Protein AF-A0A8J4IBF5-F1 (afdb_monomer_lite)

Secondary structure (DSSP, 8-state):
-GGGGG-SS-------GGGHHHHHTS---S--EEETTTTEEEE--S-HHHHS-HHHHHHHHHHHHHHHHHHHHHTT---HHHHHHHHHHHHHHHHHHHHHHHGGGGGGEEEPTTS-EEE-HHHHHHH---HHHHHHHHHHTTSHHHHHHHHHHHSS------

Structure (mmCIF, N/CA/C/O backbone):
data_AF-A0A8J4IBF5-F1
#
_entry.id   AF-A0A8J4IBF5-F1
#
loop_
_atom_site.group_PDB
_atom_site.id
_atom_site.type_symbol
_atom_site.label_atom_id
_atom_site.label_alt_id
_atom_site.label_comp_id
_atom_site.label_asym_id
_atom_site.label_entity_id
_atom_site.label_seq_id
_atom_site.pdbx_PDB_ins_code
_atom_site.Cartn_x
_atom_site.Cartn_y
_atom_site.Cartn_z
_atom_site.occupancy
_atom_site.B_is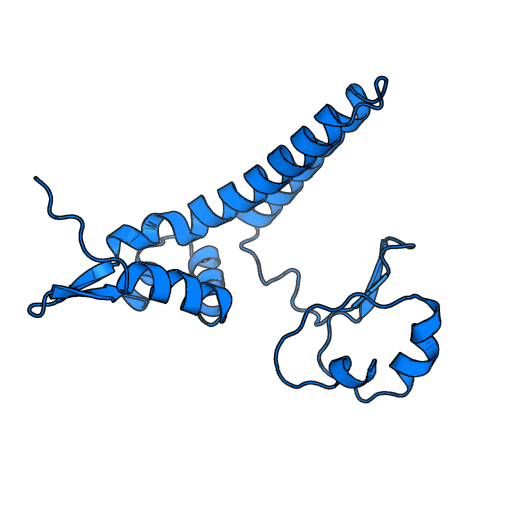o_or_equiv
_atom_site.auth_seq_id
_atom_site.auth_comp_id
_atom_site.auth_asym_id
_atom_site.auth_atom_id
_atom_site.pdbx_PDB_model_num
ATOM 1 N N . MET A 1 1 ? 26.064 -9.592 -6.646 1.00 72.44 1 MET A N 1
ATOM 2 C CA . MET A 1 1 ? 25.200 -8.603 -5.957 1.00 72.44 1 MET A CA 1
ATOM 3 C C . MET A 1 1 ? 23.811 -8.489 -6.580 1.00 72.44 1 MET A C 1
ATOM 5 O O . MET A 1 1 ? 22.906 -8.086 -5.871 1.00 72.44 1 MET A O 1
ATOM 9 N N . ILE A 1 2 ? 23.589 -8.900 -7.840 1.00 85.69 2 ILE A N 1
ATOM 10 C CA . ILE A 1 2 ? 22.214 -9.094 -8.350 1.00 85.69 2 ILE A CA 1
ATOM 11 C C . ILE A 1 2 ? 21.450 -10.164 -7.551 1.00 85.69 2 ILE A C 1
ATOM 13 O O . ILE A 1 2 ? 20.240 -10.098 -7.448 1.00 85.69 2 ILE A O 1
ATOM 17 N N . ASP A 1 3 ? 22.172 -11.083 -6.911 1.00 86.81 3 ASP A N 1
ATOM 18 C CA . ASP A 1 3 ? 21.661 -12.239 -6.163 1.00 86.81 3 ASP A CA 1
ATOM 19 C C . ASP A 1 3 ? 20.759 -11.858 -4.969 1.00 86.81 3 ASP A C 1
ATOM 21 O O . ASP A 1 3 ? 20.036 -12.702 -4.451 1.00 86.81 3 ASP A O 1
ATOM 25 N N . ILE A 1 4 ? 20.748 -10.579 -4.562 1.00 88.31 4 ILE A N 1
ATOM 26 C CA . ILE A 1 4 ? 19.820 -10.042 -3.551 1.00 88.31 4 ILE A CA 1
ATOM 27 C C . ILE A 1 4 ? 18.347 -10.218 -3.948 1.00 88.31 4 ILE A C 1
ATOM 29 O O . ILE A 1 4 ? 17.493 -10.324 -3.076 1.00 88.31 4 ILE A O 1
ATOM 33 N N . VAL A 1 5 ? 18.052 -10.307 -5.249 1.00 89.31 5 VAL A N 1
ATOM 34 C CA . VAL A 1 5 ? 16.698 -10.554 -5.776 1.00 89.31 5 VAL A CA 1
ATOM 35 C C . VAL A 1 5 ? 16.145 -11.938 -5.428 1.00 89.31 5 VAL A C 1
ATOM 37 O O . VAL A 1 5 ? 14.954 -12.170 -5.593 1.00 89.31 5 VAL A O 1
ATOM 40 N N . CYS A 1 6 ? 16.991 -12.848 -4.939 1.00 89.50 6 CYS A N 1
ATOM 41 C CA . CYS A 1 6 ? 16.589 -14.163 -4.441 1.00 89.50 6 CYS A CA 1
ATOM 42 C C . CYS A 1 6 ? 16.295 -14.155 -2.929 1.00 89.50 6 CYS A C 1
ATOM 44 O O . CYS A 1 6 ? 16.116 -15.214 -2.329 1.00 89.50 6 CYS A O 1
ATOM 46 N N . CYS A 1 7 ? 16.327 -12.988 -2.277 1.00 88.88 7 CYS A N 1
ATOM 47 C CA . CYS A 1 7 ? 16.070 -12.887 -0.847 1.00 88.88 7 CYS A CA 1
ATOM 48 C C . CYS A 1 7 ? 14.583 -13.155 -0.548 1.00 88.88 7 CYS A C 1
ATOM 50 O O . CYS A 1 7 ? 13.729 -12.567 -1.209 1.00 88.88 7 CYS A O 1
ATOM 52 N N . PRO A 1 8 ? 14.253 -13.973 0.469 1.00 88.06 8 PRO A N 1
ATOM 53 C CA . PRO A 1 8 ? 12.861 -14.267 0.814 1.00 88.06 8 PRO A CA 1
ATOM 54 C C . PRO A 1 8 ? 12.148 -13.106 1.524 1.00 88.06 8 PRO A C 1
ATOM 56 O O . PRO A 1 8 ? 10.933 -13.130 1.686 1.00 88.06 8 PRO A O 1
ATOM 59 N N . THR A 1 9 ? 12.882 -12.104 2.014 1.00 90.19 9 THR A N 1
ATOM 60 C CA . THR A 1 9 ? 12.286 -10.936 2.677 1.00 90.19 9 THR A CA 1
ATOM 61 C C . THR A 1 9 ? 11.949 -9.851 1.657 1.00 90.19 9 THR A C 1
ATOM 63 O O . THR A 1 9 ? 12.762 -9.644 0.757 1.00 90.19 9 THR A O 1
ATOM 66 N N . PRO A 1 10 ? 10.861 -9.077 1.833 1.00 90.88 10 PRO A N 1
ATOM 67 C CA . PRO A 1 10 ? 10.522 -7.982 0.925 1.00 90.88 10 PRO A CA 1
ATOM 68 C C . PRO A 1 10 ? 11.688 -7.008 0.710 1.00 90.88 10 PRO A C 1
ATOM 70 O O . PRO A 1 10 ? 12.336 -6.584 1.669 1.00 90.88 10 PRO A O 1
ATOM 73 N N . PHE A 1 11 ? 11.936 -6.628 -0.542 1.00 91.12 11 PHE A N 1
ATOM 74 C CA . PHE A 1 11 ? 12.990 -5.691 -0.929 1.00 91.12 11 PHE A CA 1
ATOM 75 C C . PHE A 1 11 ? 12.505 -4.730 -2.018 1.00 91.12 11 PHE A C 1
ATOM 77 O O . PHE A 1 11 ? 11.566 -5.018 -2.755 1.00 91.12 11 PHE A O 1
ATOM 84 N N . LEU A 1 12 ? 13.190 -3.592 -2.142 1.00 93.75 12 LEU A N 1
ATOM 85 C CA . LEU A 1 12 ? 13.060 -2.673 -3.269 1.00 93.75 12 LEU A CA 1
ATOM 86 C C . LEU A 1 12 ? 14.458 -2.418 -3.833 1.00 93.75 12 LEU A C 1
ATOM 88 O O . LEU A 1 12 ? 15.340 -1.948 -3.114 1.00 93.75 12 LEU A O 1
ATOM 92 N N . VAL A 1 13 ? 14.675 -2.749 -5.105 1.00 93.31 13 VAL A N 1
ATOM 93 C CA . VAL A 1 13 ? 15.985 -2.632 -5.756 1.00 93.31 13 VAL A CA 1
ATOM 94 C C . VAL A 1 13 ? 15.842 -2.068 -7.166 1.00 93.31 13 VAL A C 1
ATOM 96 O O . VAL A 1 13 ? 14.980 -2.489 -7.932 1.00 93.31 13 VAL A O 1
ATOM 99 N N . GLY A 1 14 ? 16.706 -1.113 -7.511 1.00 94.19 14 GLY A N 1
ATOM 100 C CA . GLY A 1 14 ? 16.858 -0.617 -8.876 1.00 94.19 14 GLY A CA 1
ATOM 101 C C . GLY A 1 14 ? 17.946 -1.396 -9.609 1.00 94.19 14 GLY A C 1
ATOM 102 O O . GLY A 1 14 ? 19.056 -1.541 -9.097 1.00 94.19 14 GLY A O 1
ATOM 103 N N . LEU A 1 15 ? 17.644 -1.889 -10.811 1.00 92.88 15 LEU A N 1
ATOM 104 C CA . LEU A 1 15 ? 18.594 -2.612 -11.656 1.00 92.88 15 LEU A CA 1
ATOM 105 C C . LEU A 1 15 ? 18.697 -1.945 -13.027 1.00 92.88 15 LEU A C 1
ATOM 107 O O . LEU A 1 15 ? 17.694 -1.549 -13.615 1.00 92.88 15 LEU A O 1
ATOM 111 N N . LEU A 1 16 ? 19.917 -1.864 -13.558 1.00 93.44 16 LEU A N 1
ATOM 112 C CA . LEU A 1 16 ? 20.144 -1.434 -14.937 1.00 93.44 16 LEU A CA 1
ATOM 113 C C . LEU A 1 16 ? 19.582 -2.467 -15.921 1.00 93.44 16 LEU A C 1
ATOM 115 O O . LEU A 1 16 ? 19.714 -3.673 -15.700 1.00 93.44 16 LEU A O 1
ATOM 119 N N . SER A 1 17 ? 19.050 -2.009 -17.055 1.00 90.81 17 SER A N 1
ATOM 120 C CA . SER A 1 17 ? 18.489 -2.881 -18.100 1.00 90.81 17 SER A CA 1
ATOM 121 C C . SER A 1 17 ? 19.493 -3.911 -18.634 1.00 90.81 17 SER A C 1
ATOM 123 O O . SER A 1 17 ? 19.106 -5.016 -19.010 1.00 90.81 17 SER A O 1
ATOM 125 N N . SER A 1 18 ? 20.794 -3.597 -18.603 1.00 92.94 18 SER A N 1
ATOM 126 C CA . SER A 1 18 ? 21.879 -4.522 -18.964 1.00 92.94 18 SER A CA 1
ATOM 127 C C . SER A 1 18 ? 21.954 -5.766 -18.069 1.00 92.94 18 SER A C 1
ATOM 129 O O . SER A 1 18 ? 22.551 -6.764 -18.460 1.00 92.94 18 SER A O 1
ATOM 131 N N . SER A 1 19 ? 21.348 -5.728 -16.880 1.00 92.38 19 SER A N 1
ATOM 132 C CA . SER A 1 19 ? 21.316 -6.835 -15.918 1.00 92.38 19 SER A CA 1
ATOM 133 C C . SER A 1 19 ? 20.160 -7.813 -16.154 1.00 92.38 19 SER A C 1
ATOM 135 O O . SER A 1 19 ? 20.146 -8.884 -15.548 1.00 92.38 19 SER A O 1
ATOM 137 N N . LEU A 1 20 ? 19.204 -7.487 -17.036 1.00 89.38 20 LEU A N 1
ATOM 138 C CA . LEU A 1 20 ? 18.032 -8.328 -17.313 1.00 89.38 20 LEU A CA 1
ATOM 139 C C . LEU A 1 20 ? 18.369 -9.752 -17.791 1.00 89.38 20 LEU A C 1
ATOM 141 O O . LEU A 1 20 ? 17.694 -10.672 -17.333 1.00 89.38 20 LEU A O 1
ATOM 145 N N . PRO A 1 21 ? 19.374 -9.990 -18.664 1.00 91.25 21 PRO A N 1
ATOM 146 C CA . PRO A 1 21 ? 19.730 -11.351 -19.066 1.00 91.25 21 PRO A CA 1
ATOM 147 C C . PRO A 1 21 ? 20.130 -12.215 -17.869 1.00 91.25 21 PRO A C 1
ATOM 149 O O . PRO A 1 21 ? 19.595 -13.302 -17.694 1.00 91.25 21 PRO A O 1
ATOM 152 N N . LYS A 1 22 ? 20.976 -11.675 -16.985 1.00 90.44 22 LYS A N 1
ATOM 153 C CA . LYS A 1 22 ? 21.421 -12.359 -15.767 1.00 90.44 22 LYS A CA 1
ATOM 154 C C . LYS A 1 22 ? 20.280 -12.582 -14.773 1.00 90.44 22 LYS A C 1
ATOM 156 O O . LYS A 1 22 ? 20.251 -13.593 -14.088 1.00 90.44 22 LYS A O 1
ATOM 161 N N . LEU A 1 23 ? 19.322 -11.657 -14.700 1.00 90.19 23 LEU A N 1
ATOM 162 C CA . LEU A 1 23 ? 18.157 -11.789 -13.823 1.00 90.19 23 LEU A CA 1
ATOM 163 C C . LEU A 1 23 ? 17.261 -12.975 -14.211 1.00 90.19 23 LEU A C 1
ATOM 165 O O . LEU A 1 23 ? 16.706 -13.623 -13.333 1.00 90.19 23 LEU A O 1
ATOM 169 N N . LYS A 1 24 ? 17.150 -13.284 -15.510 1.00 86.88 24 LYS A N 1
ATOM 170 C CA . LYS A 1 24 ? 16.372 -14.434 -16.007 1.00 86.88 24 LYS A CA 1
ATOM 171 C C . LYS A 1 24 ? 16.968 -15.788 -15.618 1.00 86.88 24 LYS A C 1
ATOM 173 O O . LYS A 1 24 ? 16.255 -16.782 -15.650 1.00 86.88 24 LYS A O 1
ATOM 178 N N . GLU A 1 25 ? 18.256 -15.826 -15.287 1.00 90.81 25 GLU A N 1
ATOM 179 C CA . GLU A 1 25 ? 18.956 -17.040 -14.852 1.00 90.81 25 GLU A CA 1
ATOM 180 C C . GLU A 1 25 ? 18.777 -17.310 -13.349 1.00 90.81 25 GLU A C 1
ATOM 182 O O . GLU A 1 25 ? 19.121 -18.390 -12.873 1.00 90.81 25 GLU A O 1
ATOM 187 N N . LEU A 1 26 ? 18.253 -16.341 -12.592 1.00 90.81 26 LEU A N 1
ATOM 188 C CA . LEU A 1 26 ? 18.074 -16.448 -11.149 1.00 90.81 26 LEU A CA 1
ATOM 189 C C . LEU A 1 26 ? 16.680 -16.995 -10.794 1.00 90.81 26 LEU A C 1
ATOM 191 O O . LEU A 1 26 ? 15.703 -16.662 -11.471 1.00 90.81 26 LEU A O 1
ATOM 195 N N . PRO A 1 27 ? 16.557 -17.780 -9.706 1.00 89.25 27 PRO A N 1
ATOM 196 C CA . PRO A 1 27 ? 15.288 -18.328 -9.231 1.00 89.25 27 PRO A CA 1
ATOM 197 C C . PRO A 1 27 ? 14.470 -17.259 -8.491 1.00 89.25 27 PRO A C 1
ATOM 199 O O . PRO A 1 27 ? 14.249 -17.331 -7.286 1.00 89.25 27 PRO A O 1
ATOM 202 N N . VAL A 1 28 ? 14.054 -16.222 -9.214 1.00 86.62 28 VAL A N 1
ATOM 203 C CA . VAL A 1 28 ? 13.123 -15.218 -8.699 1.00 86.62 28 VAL A CA 1
ATOM 204 C C . VAL A 1 28 ? 11.721 -15.766 -8.920 1.00 86.62 28 VAL A C 1
ATOM 206 O O . VAL A 1 28 ? 11.320 -15.921 -10.074 1.00 86.62 28 VAL A O 1
ATOM 209 N N . GLU A 1 29 ? 10.983 -16.069 -7.856 1.00 75.88 29 GLU A N 1
ATOM 210 C CA . GLU A 1 29 ? 9.618 -16.611 -7.949 1.00 75.88 29 GLU A CA 1
ATOM 211 C C . GLU A 1 29 ? 8.576 -15.512 -7.682 1.00 75.88 29 GLU A C 1
ATOM 213 O O . GLU A 1 29 ? 7.822 -15.155 -8.587 1.00 75.88 29 GLU A O 1
ATOM 218 N N . GLU A 1 30 ? 8.620 -14.868 -6.515 1.00 84.62 30 GLU A N 1
ATOM 219 C CA . GLU A 1 30 ? 7.631 -13.872 -6.074 1.00 84.62 30 GLU A CA 1
ATOM 220 C C . GLU A 1 30 ? 8.192 -12.441 -6.162 1.00 84.62 30 GLU A C 1
ATOM 222 O O . GLU A 1 30 ? 8.719 -11.896 -5.192 1.00 84.62 30 GLU A O 1
ATOM 227 N N . ALA A 1 31 ? 8.127 -11.823 -7.347 1.00 89.88 31 ALA A N 1
ATOM 228 C CA . ALA A 1 31 ? 8.585 -10.445 -7.536 1.00 89.88 31 ALA A CA 1
ATOM 229 C C . ALA A 1 31 ? 7.718 -9.648 -8.519 1.00 89.88 31 ALA A C 1
ATOM 231 O O . ALA A 1 31 ? 7.486 -10.074 -9.652 1.00 89.88 31 ALA A O 1
ATOM 232 N N . LEU A 1 32 ? 7.342 -8.435 -8.110 1.00 93.12 32 LEU A N 1
ATOM 233 C CA . LEU A 1 32 ? 6.794 -7.399 -8.982 1.00 93.12 32 LEU A CA 1
ATOM 234 C C . LEU A 1 32 ? 7.947 -6.671 -9.684 1.00 93.12 32 LEU A C 1
ATOM 236 O O . LEU A 1 32 ? 8.856 -6.158 -9.031 1.00 93.12 32 LEU A O 1
ATOM 240 N N . MET A 1 33 ? 7.929 -6.618 -11.016 1.00 93.44 33 MET A N 1
ATOM 241 C CA . MET A 1 33 ? 9.018 -6.031 -11.801 1.00 93.44 33 MET A CA 1
ATOM 242 C C . MET A 1 33 ? 8.489 -5.039 -12.829 1.00 93.44 33 MET A C 1
ATOM 244 O O . MET A 1 33 ? 7.635 -5.384 -13.644 1.00 93.44 33 MET A O 1
ATOM 248 N N . VAL A 1 34 ? 9.068 -3.838 -12.858 1.00 95.00 34 VAL A N 1
ATOM 249 C CA . VAL A 1 34 ? 8.670 -2.751 -13.762 1.00 95.00 34 VAL A CA 1
ATOM 250 C C . VAL A 1 34 ? 9.871 -2.270 -14.569 1.00 95.00 34 VAL A C 1
ATOM 252 O O . VAL A 1 34 ? 10.947 -2.029 -14.024 1.00 95.00 34 VAL A O 1
ATOM 255 N N . ASN A 1 35 ? 9.688 -2.114 -15.877 1.00 94.50 35 ASN A N 1
ATOM 256 C CA . ASN A 1 35 ? 10.616 -1.411 -16.747 1.00 94.50 35 ASN A CA 1
ATOM 257 C C . ASN A 1 35 ? 10.204 0.060 -16.840 1.00 94.50 35 ASN A C 1
ATOM 259 O O . ASN A 1 35 ? 9.275 0.399 -17.572 1.00 94.50 35 ASN A O 1
ATOM 263 N N . LEU A 1 36 ? 10.933 0.921 -16.132 1.00 93.88 36 LEU A N 1
ATOM 264 C CA . LEU A 1 36 ? 10.678 2.363 -16.102 1.00 93.88 36 LEU A CA 1
ATOM 265 C C . LEU A 1 36 ? 10.949 3.054 -17.449 1.00 93.88 36 LEU A C 1
ATOM 267 O O . LEU A 1 36 ? 10.330 4.064 -17.748 1.00 93.88 36 LEU A O 1
ATOM 271 N N . GLY A 1 37 ? 11.846 2.515 -18.284 1.00 91.19 37 GLY A N 1
ATOM 272 C CA . GLY A 1 37 ? 12.173 3.115 -19.584 1.00 91.19 37 GLY A CA 1
ATOM 273 C C . GLY A 1 37 ? 11.109 2.877 -20.657 1.00 91.19 37 GLY A C 1
ATOM 274 O O . GLY A 1 37 ? 11.047 3.617 -21.632 1.00 91.19 37 GLY A O 1
ATOM 275 N N . SER A 1 38 ? 10.284 1.841 -20.494 1.00 93.69 38 SER A N 1
ATOM 276 C CA . SER A 1 38 ? 9.185 1.522 -21.412 1.00 93.69 38 SER A CA 1
ATOM 277 C C . SER A 1 38 ? 7.803 1.645 -20.776 1.00 93.69 38 SER A C 1
ATOM 279 O O . SER A 1 38 ? 6.835 1.267 -21.429 1.00 93.69 38 SER A O 1
ATOM 281 N N . ASP A 1 39 ? 7.732 2.064 -19.510 1.00 93.00 39 ASP A N 1
ATOM 282 C CA . ASP A 1 39 ? 6.513 2.137 -18.698 1.00 93.00 39 ASP A CA 1
ATOM 283 C C . ASP A 1 39 ? 5.669 0.846 -18.741 1.00 93.00 39 ASP A C 1
ATOM 285 O O . ASP A 1 39 ? 4.488 0.830 -19.083 1.00 93.00 39 ASP A O 1
ATOM 289 N N . ARG A 1 40 ? 6.318 -0.304 -18.507 1.00 94.19 40 ARG A N 1
ATOM 290 C CA . ARG A 1 40 ? 5.657 -1.620 -18.582 1.00 94.19 40 ARG A CA 1
ATOM 291 C C . ARG A 1 40 ? 6.090 -2.551 -17.471 1.00 94.19 40 ARG A C 1
ATOM 293 O O . ARG A 1 40 ? 7.273 -2.643 -17.149 1.00 94.19 40 ARG A O 1
ATOM 300 N N . PHE A 1 41 ? 5.145 -3.337 -16.975 1.00 93.56 41 PHE A N 1
ATOM 301 C CA . PHE A 1 41 ? 5.452 -4.475 -16.121 1.00 93.56 41 PHE A CA 1
ATOM 302 C C . PHE A 1 41 ? 6.198 -5.561 -16.904 1.00 93.56 41 PHE A C 1
ATOM 304 O O . PHE A 1 41 ? 5.812 -5.939 -18.009 1.00 93.56 41 PHE A O 1
ATOM 311 N N . ILE A 1 42 ? 7.272 -6.067 -16.305 1.00 91.88 42 ILE A N 1
ATOM 312 C CA . ILE A 1 42 ? 7.991 -7.268 -16.742 1.00 91.88 42 ILE A CA 1
ATOM 313 C C . ILE A 1 42 ? 7.367 -8.507 -16.084 1.00 91.88 42 ILE A C 1
ATOM 315 O O . ILE A 1 42 ? 7.313 -9.570 -16.700 1.00 91.88 42 ILE A O 1
ATOM 319 N N . ARG A 1 43 ? 6.909 -8.369 -14.834 1.00 91.31 43 ARG A N 1
ATOM 320 C CA . ARG A 1 43 ? 6.251 -9.416 -14.048 1.00 91.31 43 ARG A CA 1
ATOM 321 C C . ARG A 1 43 ? 5.278 -8.781 -13.054 1.00 91.31 43 ARG A C 1
ATOM 323 O O . ARG A 1 43 ? 5.621 -7.747 -12.485 1.00 91.31 43 ARG A O 1
ATOM 330 N N . GLN A 1 44 ? 4.121 -9.410 -12.868 1.00 92.31 44 GLN A N 1
ATOM 331 C CA . GLN A 1 44 ? 3.047 -9.033 -11.940 1.00 92.31 44 GLN A CA 1
ATOM 332 C C . GLN A 1 44 ? 2.706 -10.225 -11.036 1.00 92.31 44 GLN A C 1
ATOM 334 O O . GLN A 1 44 ? 3.079 -11.355 -11.363 1.00 92.31 44 GLN A O 1
ATOM 339 N N . MET A 1 45 ? 2.051 -9.955 -9.910 1.00 90.81 45 MET A N 1
ATOM 340 C CA . MET A 1 45 ? 1.571 -10.924 -8.917 1.00 90.81 45 MET A CA 1
ATOM 341 C C . MET A 1 45 ? 0.059 -11.197 -9.033 1.00 90.81 45 MET A C 1
ATOM 343 O O . MET A 1 45 ? -0.462 -12.034 -8.299 1.00 90.81 45 MET A O 1
ATOM 347 N N . ASP A 1 46 ? -0.618 -10.539 -9.980 1.00 89.75 46 ASP A N 1
ATOM 348 C CA . ASP A 1 46 ? -2.035 -10.704 -10.335 1.00 89.75 46 ASP A CA 1
ATOM 349 C C . ASP A 1 46 ? -3.032 -10.322 -9.218 1.00 89.75 46 ASP A C 1
ATOM 351 O O . ASP A 1 46 ? -4.217 -10.666 -9.277 1.00 89.75 46 ASP A O 1
ATOM 355 N N . ASP A 1 47 ? -2.586 -9.590 -8.196 1.00 90.38 47 ASP A N 1
ATOM 356 C CA . ASP A 1 47 ? -3.413 -9.105 -7.087 1.00 90.38 47 ASP A CA 1
ATOM 357 C C . ASP A 1 47 ? -3.459 -7.572 -6.971 1.00 90.38 47 ASP A C 1
ATOM 359 O O . ASP A 1 47 ? -4.258 -7.045 -6.186 1.00 90.38 47 ASP A O 1
ATOM 363 N N . GLU A 1 48 ? -2.690 -6.855 -7.794 1.00 88.25 48 GLU A N 1
ATOM 364 C CA . GLU A 1 48 ? -2.431 -5.416 -7.699 1.00 88.25 48 GLU A CA 1
ATOM 365 C C . GLU A 1 48 ? -3.723 -4.581 -7.711 1.00 88.25 48 GLU A C 1
ATOM 367 O O . GLU A 1 48 ? -3.905 -3.693 -6.874 1.00 88.25 48 GLU A O 1
ATOM 372 N N . ASP A 1 49 ? -4.672 -4.936 -8.583 1.00 86.44 49 ASP A N 1
ATOM 373 C CA . ASP A 1 49 ? -5.972 -4.261 -8.743 1.00 86.44 49 ASP A CA 1
ATOM 374 C C . ASP A 1 49 ? -6.943 -4.492 -7.570 1.00 86.44 49 ASP A C 1
ATOM 376 O O . ASP A 1 49 ? -8.039 -3.919 -7.509 1.00 86.44 49 ASP A O 1
ATOM 380 N N . THR A 1 50 ? -6.587 -5.375 -6.636 1.00 88.06 50 THR A N 1
ATOM 381 C CA . THR A 1 50 ? -7.441 -5.762 -5.505 1.00 88.06 50 THR A CA 1
ATOM 382 C C . THR A 1 50 ? -6.910 -5.294 -4.156 1.00 88.06 50 THR A C 1
ATOM 384 O O . THR A 1 50 ? -7.651 -5.334 -3.167 1.00 88.06 50 THR A O 1
ATOM 387 N N . LEU A 1 51 ? -5.665 -4.804 -4.112 1.00 90.19 51 LEU A N 1
ATOM 388 C CA . LEU A 1 51 ? -5.010 -4.363 -2.883 1.00 90.19 51 LEU A CA 1
ATOM 389 C C . LEU A 1 51 ? -5.698 -3.134 -2.281 1.00 90.19 51 LEU A C 1
ATOM 391 O O . LEU A 1 51 ? -5.907 -3.070 -1.068 1.00 90.19 51 LEU A O 1
ATOM 395 N N . LEU A 1 52 ? -6.076 -2.158 -3.112 1.00 94.69 52 LEU A N 1
ATOM 396 C CA . LEU A 1 52 ? -6.606 -0.877 -2.649 1.00 94.69 52 LEU A CA 1
ATOM 397 C C . LEU A 1 52 ? -8.145 -0.831 -2.644 1.00 94.69 52 LEU A C 1
ATOM 399 O O . LEU A 1 52 ? -8.818 -1.402 -3.506 1.00 94.69 52 LEU A O 1
ATOM 403 N N . PRO A 1 53 ? -8.772 -0.093 -1.706 1.00 95.12 53 PRO A N 1
ATOM 404 C CA . PRO A 1 53 ? -10.205 0.160 -1.771 1.00 95.12 53 PRO A CA 1
ATOM 405 C C . PRO A 1 53 ? -10.550 0.961 -3.037 1.00 95.12 53 PRO A C 1
ATOM 407 O O . PRO A 1 53 ? -10.217 2.138 -3.113 1.00 95.12 53 PRO A O 1
ATOM 410 N N . ARG A 1 54 ? -11.293 0.368 -3.984 1.00 92.56 54 ARG A N 1
ATOM 411 C CA . ARG A 1 54 ? -11.616 0.956 -5.309 1.00 92.56 54 ARG A CA 1
ATOM 412 C C . ARG A 1 54 ? -11.969 2.449 -5.321 1.00 92.56 54 ARG A C 1
ATOM 414 O O . ARG A 1 54 ? -11.522 3.180 -6.190 1.00 92.56 54 ARG A O 1
ATOM 421 N N . LYS A 1 55 ? -12.774 2.923 -4.360 1.00 92.19 55 LYS A N 1
ATOM 422 C CA . LYS A 1 55 ? -13.141 4.351 -4.275 1.00 92.19 55 LYS A CA 1
ATOM 423 C C . LYS A 1 55 ? -11.948 5.247 -3.935 1.00 92.19 55 LYS A C 1
ATOM 425 O O . LYS A 1 55 ? -11.851 6.347 -4.458 1.00 92.19 55 LYS A O 1
ATOM 430 N N . LEU A 1 56 ? -11.076 4.783 -3.041 1.00 93.44 56 LEU A N 1
ATOM 431 C CA . LEU A 1 56 ? -9.865 5.504 -2.666 1.00 93.44 56 LEU A CA 1
ATOM 432 C C . LEU A 1 56 ? -8.812 5.420 -3.767 1.00 93.44 56 LEU A C 1
ATOM 434 O O . LEU A 1 56 ? -8.149 6.416 -4.009 1.00 93.44 56 LEU A O 1
ATOM 438 N N . GLN A 1 57 ? -8.711 4.280 -4.454 1.00 94.25 57 GLN A N 1
ATOM 439 C CA . GLN A 1 57 ? -7.867 4.131 -5.639 1.00 94.25 57 GLN A CA 1
ATOM 440 C C . GLN A 1 57 ? -8.283 5.111 -6.743 1.00 94.25 57 GLN A C 1
ATOM 442 O O . GLN A 1 57 ? -7.471 5.930 -7.148 1.00 94.25 57 GLN A O 1
ATOM 447 N N . ALA A 1 58 ? -9.560 5.129 -7.137 1.00 93.75 58 ALA A N 1
ATOM 448 C CA . ALA A 1 58 ? -10.046 6.064 -8.155 1.00 93.75 58 ALA A CA 1
ATOM 449 C C . ALA A 1 58 ? -9.828 7.537 -7.752 1.00 93.75 58 ALA A C 1
ATOM 451 O O . ALA A 1 58 ? -9.470 8.371 -8.576 1.00 93.75 58 ALA A O 1
ATOM 452 N N . ALA A 1 59 ? -10.010 7.870 -6.468 1.00 92.81 59 ALA A N 1
ATOM 453 C CA . ALA A 1 59 ? -9.742 9.217 -5.961 1.00 92.81 59 ALA A CA 1
ATOM 454 C C . ALA A 1 59 ? -8.241 9.565 -5.918 1.00 92.81 59 ALA A C 1
ATOM 456 O O . ALA A 1 59 ? -7.888 10.744 -5.983 1.00 92.81 59 ALA A O 1
ATOM 457 N N . LEU A 1 60 ? -7.370 8.564 -5.760 1.00 93.75 60 LEU A N 1
ATOM 458 C CA . LEU A 1 60 ? -5.917 8.700 -5.820 1.00 93.75 60 LEU A CA 1
ATOM 459 C C . LEU A 1 60 ? -5.479 8.953 -7.268 1.00 93.75 60 LEU A C 1
ATOM 461 O O . LEU A 1 60 ? -4.819 9.954 -7.521 1.00 93.75 60 LEU A O 1
ATOM 465 N N . GLU A 1 61 ? -5.918 8.104 -8.200 1.00 93.81 61 GLU A N 1
ATOM 466 C CA . GLU A 1 61 ? -5.659 8.212 -9.643 1.00 93.81 61 GLU A CA 1
ATOM 467 C C . GLU A 1 61 ? -6.114 9.572 -10.178 1.00 93.81 61 GLU A C 1
ATOM 469 O O . GLU A 1 61 ? -5.298 10.335 -10.688 1.00 93.81 61 GLU A O 1
ATOM 474 N N . GLN A 1 62 ? -7.367 9.960 -9.916 1.00 93.12 62 GLN A N 1
ATOM 475 C CA . GLN A 1 62 ? -7.895 11.261 -10.333 1.00 93.12 62 GLN A CA 1
ATOM 476 C C . GLN A 1 62 ? -7.090 12.439 -9.757 1.00 93.12 62 GLN A C 1
ATOM 478 O O . GLN A 1 62 ? -6.925 13.471 -10.408 1.00 93.12 62 GLN A O 1
ATOM 483 N N . ALA A 1 63 ? -6.616 12.332 -8.513 1.00 90.69 63 ALA A N 1
ATOM 484 C CA . ALA A 1 63 ? -5.831 13.395 -7.891 1.00 90.69 63 ALA A CA 1
ATOM 485 C C . ALA A 1 63 ? -4.412 13.493 -8.469 1.00 90.69 63 ALA A C 1
ATOM 487 O O . ALA A 1 63 ? -3.881 14.601 -8.546 1.00 90.69 63 ALA A O 1
ATOM 488 N N . LEU A 1 64 ? -3.819 12.367 -8.873 1.00 91.50 64 LEU A N 1
ATOM 489 C CA . LEU A 1 64 ? -2.533 12.325 -9.568 1.00 91.50 64 LEU A CA 1
ATOM 490 C C . LEU A 1 64 ? -2.663 12.866 -10.996 1.00 91.50 64 LEU A C 1
ATOM 492 O O . LEU A 1 64 ? -1.876 13.726 -11.375 1.00 91.50 64 LEU A O 1
ATOM 496 N N . GLU A 1 65 ? -3.687 12.450 -11.744 1.00 90.19 65 GLU A N 1
ATOM 497 C CA . GLU A 1 65 ? -3.974 12.948 -13.097 1.00 90.19 65 GLU A CA 1
ATOM 498 C C . GLU A 1 65 ? -4.172 14.463 -13.106 1.00 90.19 65 GLU A C 1
ATOM 500 O O . GLU A 1 65 ? -3.510 15.174 -13.856 1.00 90.19 65 GLU A O 1
ATOM 505 N N . ARG A 1 66 ? -5.005 14.984 -12.198 1.00 84.62 66 ARG A N 1
ATOM 506 C CA . ARG A 1 66 ? -5.259 16.427 -12.095 1.00 84.62 66 ARG A CA 1
ATOM 507 C C . ARG A 1 66 ? -3.995 17.219 -11.763 1.00 84.62 66 ARG A C 1
ATOM 509 O O . ARG A 1 66 ? -3.827 18.337 -12.235 1.00 84.62 66 ARG A O 1
ATOM 516 N N . LYS A 1 67 ? -3.113 16.663 -10.925 1.00 79.88 67 LYS A N 1
ATOM 517 C CA . LYS A 1 67 ? -1.818 17.284 -10.614 1.00 79.88 67 LYS A CA 1
ATOM 518 C C . LYS A 1 67 ? -0.878 17.221 -11.813 1.00 79.88 67 LYS A C 1
ATOM 520 O O . LYS A 1 67 ? -0.189 18.199 -12.058 1.00 79.88 67 LYS A O 1
ATOM 525 N N . ASN A 1 68 ? -0.918 16.144 -12.594 1.00 79.25 68 ASN A N 1
ATOM 526 C CA . ASN A 1 68 ? -0.157 16.020 -13.833 1.00 79.25 68 ASN A CA 1
ATOM 527 C C . ASN A 1 68 ? -0.600 17.030 -14.909 1.00 79.25 68 ASN A C 1
ATOM 529 O O . ASN A 1 68 ? 0.229 17.597 -15.612 1.00 79.25 68 ASN A O 1
ATOM 533 N N . GLU A 1 69 ? -1.902 17.301 -15.017 1.00 78.88 69 GLU A N 1
ATOM 534 C CA . GLU A 1 69 ? -2.442 18.325 -15.924 1.00 78.88 69 GLU A CA 1
ATOM 535 C C . GLU A 1 69 ? -1.960 19.739 -15.583 1.00 78.88 69 GLU A C 1
ATOM 537 O O . GLU A 1 69 ? -1.679 20.508 -16.497 1.00 78.88 69 GLU A O 1
ATOM 542 N N . LEU A 1 70 ? -1.849 20.074 -14.292 1.00 72.44 70 LEU A N 1
ATOM 543 C CA . LEU A 1 70 ? -1.342 21.377 -13.843 1.00 72.44 70 LEU A CA 1
ATOM 544 C C . LEU A 1 70 ? 0.128 21.576 -14.241 1.00 72.44 70 LEU A C 1
ATOM 546 O O . LEU A 1 70 ? 0.485 22.643 -14.720 1.00 72.44 70 LEU A O 1
ATOM 550 N N . ILE A 1 71 ? 0.949 20.527 -14.138 1.00 68.25 71 ILE A N 1
ATOM 551 C CA . ILE A 1 71 ? 2.366 20.562 -14.545 1.00 68.25 71 ILE A CA 1
ATOM 552 C C . ILE A 1 71 ? 2.500 20.839 -16.044 1.00 68.25 71 ILE A C 1
ATOM 554 O O . ILE A 1 71 ? 3.273 21.692 -16.457 1.00 68.25 71 ILE A O 1
ATOM 558 N N . ASN A 1 72 ? 1.716 20.145 -16.875 1.00 66.62 72 ASN A N 1
ATOM 559 C CA . ASN A 1 72 ? 1.771 20.320 -18.330 1.00 66.62 72 ASN A CA 1
ATOM 560 C C . ASN A 1 72 ? 1.278 21.705 -18.800 1.00 66.62 72 ASN A C 1
ATOM 562 O O . ASN A 1 72 ? 1.407 22.019 -19.980 1.00 66.62 72 ASN A O 1
ATOM 566 N N . GLN A 1 73 ? 0.659 22.501 -17.919 1.00 63.72 73 GLN A N 1
ATOM 567 C CA . GLN A 1 73 ? 0.202 23.864 -18.213 1.00 63.72 73 GLN A CA 1
ATOM 568 C C . GLN A 1 73 ? 1.213 24.940 -17.785 1.00 63.72 73 GLN A C 1
ATOM 570 O O . GLN A 1 73 ? 1.227 26.000 -18.405 1.00 63.72 73 GLN A O 1
ATOM 575 N N . ASP A 1 74 ? 2.062 24.662 -16.787 1.00 57.59 74 ASP A N 1
ATOM 576 C CA . ASP A 1 74 ? 3.069 25.595 -16.248 1.00 57.59 74 ASP A CA 1
ATOM 577 C C . ASP A 1 74 ? 4.492 25.361 -16.814 1.00 57.59 74 ASP A C 1
ATOM 579 O O . ASP A 1 74 ? 5.404 26.146 -16.558 1.00 57.59 74 ASP A O 1
ATOM 583 N N . SER A 1 75 ? 4.675 24.344 -17.668 1.00 54.34 75 SER A N 1
ATOM 584 C CA . SER A 1 75 ? 5.963 23.864 -18.206 1.00 54.34 75 SER A CA 1
ATOM 585 C C . SER A 1 75 ? 6.715 24.802 -19.174 1.00 54.34 75 SER A C 1
ATOM 587 O O . SER A 1 75 ? 7.592 24.348 -19.907 1.00 54.34 75 SER A O 1
ATOM 589 N N . ASP A 1 76 ? 6.394 26.096 -19.210 1.00 56.69 76 ASP A N 1
ATOM 590 C CA . ASP A 1 76 ? 7.184 27.107 -19.933 1.00 56.69 76 ASP A CA 1
ATOM 591 C C . ASP A 1 76 ? 8.356 27.654 -19.079 1.00 56.69 76 ASP A C 1
ATOM 593 O O . ASP A 1 76 ? 9.115 28.510 -19.545 1.00 56.69 76 ASP A O 1
ATOM 597 N N . SER A 1 77 ? 8.553 27.166 -17.842 1.00 56.19 77 SER A N 1
ATOM 598 C CA . SER A 1 77 ? 9.669 27.570 -16.974 1.00 56.19 77 SER A CA 1
ATOM 599 C C . SER A 1 77 ? 10.389 26.402 -16.285 1.00 56.19 77 SER A C 1
ATOM 601 O O . SER A 1 77 ? 10.039 26.022 -15.180 1.00 56.19 77 SER A O 1
ATOM 603 N N . ASP A 1 78 ? 11.478 25.898 -16.871 1.00 55.78 78 ASP A N 1
ATOM 604 C CA . ASP A 1 78 ? 12.357 24.881 -16.260 1.00 55.78 78 ASP A CA 1
ATOM 605 C C . ASP A 1 78 ? 13.112 25.418 -15.017 1.00 55.78 78 ASP A C 1
ATOM 607 O O . ASP A 1 78 ? 14.296 25.762 -15.086 1.00 55.78 78 ASP A O 1
ATOM 611 N N . SER A 1 79 ? 12.445 25.525 -13.864 1.00 61.41 79 SER A N 1
ATOM 612 C CA . SER A 1 79 ? 13.066 25.955 -12.601 1.00 61.41 79 SER A CA 1
ATOM 613 C C . SER A 1 79 ? 13.084 24.843 -11.546 1.00 61.41 79 SER A C 1
ATOM 615 O O . SER A 1 79 ? 12.126 24.088 -11.390 1.00 61.41 79 SER A O 1
ATOM 617 N N . ASP A 1 80 ? 14.171 24.760 -10.769 1.00 60.28 80 ASP A N 1
ATOM 618 C CA . ASP A 1 80 ? 14.339 23.777 -9.680 1.00 60.28 80 ASP A CA 1
ATOM 619 C C . ASP A 1 80 ? 13.239 23.872 -8.593 1.00 60.28 80 ASP A C 1
ATOM 621 O O . ASP A 1 80 ? 12.959 22.894 -7.889 1.00 60.28 80 ASP A O 1
ATOM 625 N N . ASP A 1 81 ? 12.576 25.028 -8.466 1.00 63.12 81 ASP A N 1
ATOM 626 C CA . ASP A 1 81 ? 11.463 25.247 -7.533 1.00 63.12 81 ASP A CA 1
ATOM 627 C C . ASP A 1 81 ? 10.183 24.489 -7.943 1.00 63.12 81 ASP A C 1
ATOM 629 O O . ASP A 1 81 ? 9.395 24.066 -7.087 1.00 63.12 81 ASP A O 1
ATOM 633 N N . GLU A 1 82 ? 9.992 24.228 -9.237 1.00 63.44 82 GLU A N 1
ATOM 634 C CA . GLU A 1 82 ? 8.828 23.510 -9.764 1.00 63.44 82 GLU A CA 1
ATOM 635 C C . GLU A 1 82 ? 8.901 22.002 -9.463 1.00 63.44 82 GLU A C 1
ATOM 637 O O . GLU A 1 82 ? 7.915 21.393 -9.040 1.00 63.44 82 GLU A O 1
ATOM 642 N N . CYS A 1 83 ? 10.094 21.400 -9.541 1.00 59.69 83 CYS A N 1
ATOM 643 C CA . CYS A 1 83 ? 10.308 19.981 -9.227 1.00 59.69 83 CYS A CA 1
ATOM 644 C C . CYS A 1 83 ? 10.075 19.666 -7.734 1.00 59.69 83 CYS A C 1
ATOM 646 O O . CYS A 1 83 ? 9.464 18.652 -7.374 1.00 59.69 83 CYS A O 1
ATOM 648 N N . ASN A 1 84 ? 10.493 20.567 -6.838 1.00 66.69 84 ASN A N 1
ATOM 649 C CA . ASN A 1 84 ? 10.202 20.448 -5.404 1.00 66.69 84 ASN A CA 1
ATOM 650 C C . ASN A 1 84 ? 8.703 20.604 -5.109 1.00 66.69 84 ASN A C 1
ATOM 652 O O . ASN A 1 84 ? 8.159 19.893 -4.255 1.00 66.69 84 ASN A O 1
ATOM 656 N N . THR A 1 85 ? 8.023 21.477 -5.855 1.00 75.69 85 THR A N 1
ATOM 657 C CA . THR A 1 85 ? 6.568 21.650 -5.778 1.00 75.69 85 THR A CA 1
ATOM 658 C C . THR A 1 85 ? 5.843 20.384 -6.238 1.00 75.69 85 THR A C 1
ATOM 660 O O . THR A 1 85 ? 4.949 19.902 -5.539 1.00 75.69 85 THR A O 1
ATOM 663 N N . LEU A 1 86 ? 6.285 19.765 -7.336 1.00 73.88 86 LEU A N 1
ATOM 664 C CA . LEU A 1 86 ? 5.744 18.507 -7.844 1.00 73.88 86 LEU A CA 1
ATOM 665 C C . LEU A 1 86 ? 5.839 17.369 -6.821 1.00 73.88 86 LEU A C 1
ATOM 667 O O . LEU A 1 86 ? 4.838 16.721 -6.506 1.00 73.88 86 LEU A O 1
ATOM 671 N N . ASN A 1 87 ? 7.024 17.142 -6.256 1.00 82.56 87 ASN A N 1
ATOM 672 C CA . ASN A 1 87 ? 7.220 16.092 -5.256 1.00 82.56 87 ASN A CA 1
ATOM 673 C C . ASN A 1 87 ? 6.330 16.309 -4.024 1.00 82.56 87 ASN A C 1
ATOM 675 O O . ASN A 1 87 ? 5.767 15.348 -3.487 1.00 82.56 87 ASN A O 1
ATOM 679 N N . GLY A 1 88 ? 6.148 17.565 -3.603 1.00 85.19 88 GLY A N 1
ATOM 680 C CA . GLY A 1 88 ? 5.214 17.938 -2.543 1.00 85.19 88 GLY A CA 1
ATOM 681 C C . GLY A 1 88 ? 3.761 17.620 -2.900 1.00 85.19 88 GLY A C 1
ATOM 682 O O . GLY A 1 88 ? 3.054 16.987 -2.112 1.00 85.19 88 GLY A O 1
ATOM 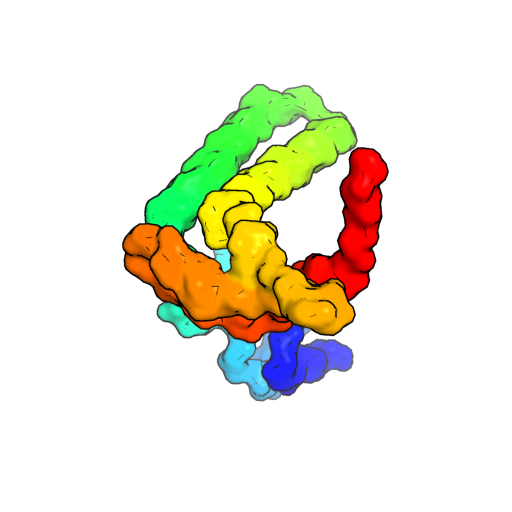683 N N . LEU A 1 89 ? 3.330 17.984 -4.109 1.00 84.31 89 LEU A N 1
ATOM 684 C CA . LEU A 1 89 ? 1.985 17.712 -4.608 1.00 84.31 89 LEU A CA 1
ATOM 685 C C . LEU A 1 89 ? 1.716 16.204 -4.698 1.00 84.31 89 LEU A C 1
ATOM 687 O O . LEU A 1 89 ? 0.687 15.746 -4.201 1.00 84.31 89 LEU A O 1
ATOM 691 N N . VAL A 1 90 ? 2.619 15.414 -5.273 1.00 89.06 90 VAL A N 1
ATOM 692 C CA . VAL A 1 90 ? 2.473 13.951 -5.347 1.00 89.06 90 VAL A CA 1
ATOM 693 C C . VAL A 1 90 ? 2.399 13.357 -3.940 1.00 89.06 90 VAL A C 1
ATOM 695 O O . VAL A 1 90 ? 1.471 12.605 -3.633 1.00 89.06 90 VAL A O 1
ATOM 698 N N . SER A 1 91 ? 3.306 13.763 -3.047 1.00 91.88 91 SER A N 1
ATOM 699 C CA . SER A 1 91 ? 3.335 13.288 -1.658 1.00 91.88 91 SER A CA 1
ATOM 700 C C . SER A 1 91 ? 2.029 13.572 -0.918 1.00 91.88 91 SER A C 1
ATOM 702 O O . SER A 1 91 ? 1.516 12.703 -0.217 1.00 91.88 91 SER A O 1
ATOM 704 N N . GLU A 1 92 ? 1.443 14.757 -1.095 1.00 91.00 92 GLU A N 1
ATOM 705 C CA . GLU A 1 92 ? 0.170 15.132 -0.473 1.00 91.00 92 GLU A CA 1
ATOM 706 C C . GLU A 1 92 ? -0.974 14.180 -0.867 1.00 91.00 92 GLU A C 1
ATOM 708 O O . GLU A 1 92 ? -1.794 13.817 -0.021 1.00 91.00 92 GLU A O 1
ATOM 713 N N . VAL A 1 93 ? -1.022 13.730 -2.129 1.00 92.81 93 VAL A N 1
ATOM 714 C CA . VAL A 1 93 ? -2.055 12.791 -2.603 1.00 92.81 93 VAL A CA 1
ATOM 715 C C . VAL A 1 93 ? -1.966 11.459 -1.858 1.00 92.81 93 VAL A C 1
ATOM 717 O O . VAL A 1 93 ? -2.977 10.971 -1.345 1.00 92.81 93 VAL A O 1
ATOM 720 N N . PHE A 1 94 ? -0.757 10.907 -1.727 1.00 94.81 94 PHE A N 1
ATOM 721 C CA . PHE A 1 94 ? -0.525 9.671 -0.977 1.00 94.81 94 PHE A CA 1
ATOM 722 C C . PHE A 1 94 ? -0.751 9.850 0.529 1.00 94.81 94 PHE A C 1
ATOM 724 O O . PHE A 1 94 ? -1.373 8.999 1.166 1.00 94.81 94 PHE A O 1
ATOM 731 N N . ILE A 1 95 ? -0.323 10.974 1.113 1.00 94.94 95 ILE A N 1
ATOM 732 C CA . ILE A 1 95 ? -0.584 11.283 2.526 1.00 94.94 95 ILE A CA 1
ATOM 733 C C . ILE A 1 95 ? -2.088 11.319 2.787 1.00 94.94 95 ILE A C 1
ATOM 735 O O . ILE A 1 95 ? -2.544 10.734 3.768 1.00 94.94 95 ILE A O 1
ATOM 739 N N . ARG A 1 96 ? -2.877 11.942 1.904 1.00 93.56 96 ARG A N 1
ATOM 740 C CA . ARG A 1 96 ? -4.337 11.995 2.040 1.00 93.56 96 ARG A CA 1
ATOM 741 C C . ARG A 1 96 ? -4.958 10.599 2.081 1.00 93.56 96 ARG A C 1
ATOM 743 O O . ARG A 1 96 ? -5.826 10.356 2.916 1.00 93.56 96 ARG A O 1
ATOM 750 N N . PHE A 1 97 ? -4.485 9.671 1.247 1.00 95.44 97 PHE A N 1
ATOM 751 C CA . PHE A 1 97 ? -4.912 8.269 1.294 1.00 95.44 97 PHE A CA 1
ATOM 752 C C . PHE A 1 97 ? -4.635 7.624 2.664 1.00 95.44 97 PHE A C 1
ATOM 754 O O . PHE A 1 97 ? -5.512 6.970 3.236 1.00 95.44 97 PHE A O 1
ATOM 761 N N . PHE A 1 98 ? -3.443 7.833 3.231 1.00 95.94 98 PHE A N 1
ATOM 762 C CA . PHE A 1 98 ? -3.106 7.301 4.555 1.00 95.94 98 PHE A CA 1
ATOM 763 C C . PHE A 1 98 ? -3.866 7.996 5.688 1.00 95.94 98 PHE A C 1
ATOM 765 O O . PHE A 1 98 ? -4.278 7.343 6.640 1.00 95.94 98 PHE A O 1
ATOM 772 N N . VAL A 1 99 ? -4.119 9.299 5.603 1.00 95.00 99 VAL A N 1
ATOM 773 C CA . VAL A 1 99 ? -4.946 10.002 6.596 1.00 95.00 99 VAL A CA 1
ATOM 774 C C . VAL A 1 99 ? -6.367 9.434 6.611 1.00 95.00 99 VAL A C 1
ATOM 776 O O . VAL A 1 99 ? -6.888 9.141 7.685 1.00 95.00 99 VAL A O 1
ATOM 779 N N . GLU A 1 100 ? -6.955 9.195 5.440 1.00 94.62 100 GLU A N 1
ATOM 780 C CA . GLU A 1 100 ? -8.295 8.614 5.311 1.00 94.62 100 GLU A CA 1
ATOM 781 C C . GLU A 1 100 ? -8.362 7.176 5.857 1.00 94.62 100 GLU A C 1
ATOM 783 O O . GLU A 1 100 ? -9.295 6.805 6.568 1.00 94.62 100 GLU A O 1
ATOM 788 N N . THR A 1 101 ? -7.356 6.349 5.554 1.00 94.81 101 THR A N 1
ATOM 789 C CA . THR A 1 101 ? -7.359 4.923 5.921 1.00 94.81 101 THR A CA 1
ATOM 790 C C . THR A 1 101 ? -6.867 4.651 7.337 1.00 94.81 101 THR A C 1
ATOM 792 O O . THR A 1 101 ? -7.442 3.807 8.023 1.00 94.81 101 THR A O 1
ATOM 795 N N . VAL A 1 102 ? -5.820 5.343 7.789 1.00 96.25 102 VAL A N 1
ATOM 796 C CA . VAL A 1 102 ? -5.134 5.064 9.059 1.00 96.25 102 VAL A CA 1
ATOM 797 C C . VAL A 1 102 ? -5.022 6.256 10.002 1.00 96.25 102 VAL A C 1
ATOM 799 O O . VAL A 1 102 ? -4.626 6.068 11.148 1.00 96.25 102 VAL A O 1
ATOM 802 N N . GLY A 1 103 ? -5.416 7.469 9.605 1.00 95.94 103 GLY A N 1
ATOM 803 C CA . GLY A 1 103 ? -5.235 8.685 10.414 1.00 95.94 103 GLY A CA 1
ATOM 804 C C . GLY A 1 103 ? -5.912 8.658 11.791 1.00 95.94 103 GLY A C 1
ATOM 805 O O . GLY A 1 103 ? -5.441 9.306 12.725 1.00 95.94 103 GLY A O 1
ATOM 806 N N . HIS A 1 104 ? -6.962 7.851 11.956 1.00 95.81 104 HIS A N 1
ATOM 807 C CA . HIS A 1 104 ? -7.701 7.685 13.210 1.00 95.81 104 HIS A CA 1
ATOM 808 C C . HIS A 1 104 ? -7.054 6.695 14.201 1.00 95.81 104 HIS A C 1
ATOM 810 O O . HIS A 1 104 ? -7.616 6.464 15.271 1.00 95.81 104 HIS A O 1
ATOM 816 N N . TYR A 1 105 ? -5.876 6.131 13.893 1.00 96.44 105 TYR A N 1
ATOM 817 C CA . TYR A 1 105 ? -5.173 5.152 14.742 1.00 96.44 105 TYR A CA 1
ATOM 818 C C . TYR A 1 105 ? -4.987 5.614 16.196 1.00 96.44 105 TYR A C 1
ATOM 820 O O . TYR A 1 105 ? -5.001 4.798 17.115 1.00 96.44 105 TYR A O 1
ATOM 828 N N . SER A 1 106 ? -4.820 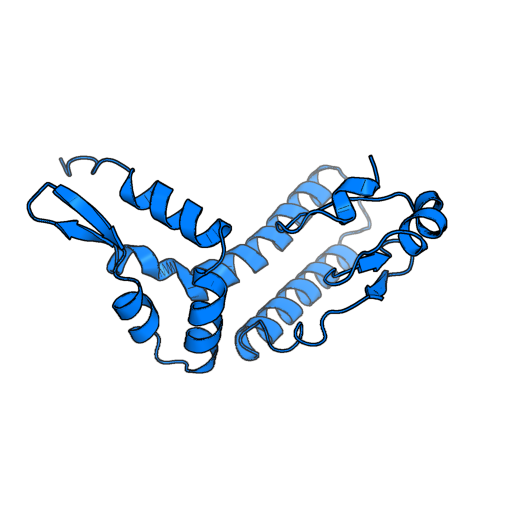6.922 16.417 1.00 94.62 106 SER A N 1
ATOM 829 C CA . SER A 1 106 ? -4.556 7.501 17.736 1.00 94.62 106 SER A CA 1
ATOM 830 C C . SER A 1 106 ? -5.699 7.285 18.726 1.00 94.62 106 SER A C 1
ATOM 832 O O . SER A 1 106 ? -5.441 7.178 19.921 1.00 94.62 106 SER A O 1
ATOM 834 N N . LEU A 1 107 ? -6.938 7.150 18.240 1.00 95.56 107 LEU A N 1
ATOM 835 C CA . LEU A 1 107 ? -8.115 6.827 19.054 1.00 95.56 107 LEU A CA 1
ATOM 836 C C . LEU A 1 107 ? -8.083 5.391 19.598 1.00 95.56 107 LEU A C 1
ATOM 838 O O . LEU A 1 107 ? -8.848 5.055 20.496 1.00 95.56 107 LEU A O 1
ATOM 842 N N . PHE A 1 108 ? -7.206 4.553 19.046 1.00 96.44 108 PHE A N 1
ATOM 843 C CA . PHE A 1 108 ? -7.050 3.142 19.386 1.00 96.44 108 PHE A CA 1
ATOM 844 C C . PHE A 1 108 ? -5.709 2.860 20.067 1.00 96.44 108 PHE A C 1
ATOM 846 O O . PHE A 1 108 ? -5.370 1.701 20.283 1.00 96.44 108 PHE A O 1
ATOM 853 N N . LEU A 1 109 ? -4.947 3.899 20.423 1.00 94.38 109 LEU A N 1
ATOM 854 C CA . LEU A 1 109 ? -3.770 3.793 21.282 1.00 94.38 109 LEU A CA 1
ATOM 855 C C . LEU A 1 109 ? -4.183 4.027 22.735 1.00 94.38 109 LEU A C 1
ATOM 857 O O . LEU A 1 109 ? -4.242 5.166 23.202 1.00 94.38 109 LEU A O 1
ATOM 861 N N . ASN A 1 110 ? -4.449 2.939 23.453 1.00 91.25 110 ASN A N 1
ATOM 862 C CA . ASN A 1 110 ? -4.868 2.997 24.850 1.00 91.25 110 ASN A CA 1
ATOM 863 C C . ASN A 1 110 ? -3.670 2.896 25.782 1.00 91.25 110 ASN A C 1
ATOM 865 O O . ASN A 1 110 ? -2.712 2.188 25.489 1.00 91.25 110 ASN A O 1
ATOM 869 N N . GLN A 1 111 ? -3.744 3.573 26.923 1.00 89.88 111 GLN A N 1
ATOM 870 C CA . GLN A 1 111 ? -2.754 3.434 27.982 1.00 89.88 111 GLN A CA 1
ATOM 871 C C . GLN A 1 111 ? -3.247 2.403 29.001 1.00 89.88 111 GLN A C 1
ATOM 873 O O . GLN A 1 111 ? -4.378 2.500 29.476 1.00 89.88 111 GLN A O 1
ATOM 878 N N . ASN A 1 112 ? -2.424 1.404 29.311 1.00 83.06 112 ASN A N 1
ATOM 879 C CA . ASN A 1 112 ? -2.720 0.434 30.359 1.00 83.06 112 ASN A CA 1
ATOM 880 C C . ASN A 1 112 ? -2.413 1.015 31.754 1.00 83.06 112 ASN A C 1
ATOM 882 O O . ASN A 1 112 ? -1.844 2.100 31.889 1.00 83.06 112 ASN A O 1
ATOM 886 N N . GLU A 1 113 ? -2.761 0.274 32.806 1.00 82.25 113 GLU A N 1
ATOM 887 C CA . GLU A 1 113 ? -2.535 0.676 34.206 1.00 82.25 113 GLU A CA 1
ATOM 888 C C . GLU A 1 113 ? -1.053 0.919 34.539 1.00 82.25 113 GLU A C 1
ATOM 890 O O . GLU A 1 113 ? -0.733 1.679 35.450 1.00 82.25 113 GLU A O 1
ATOM 895 N N . LYS A 1 114 ? -0.136 0.313 33.775 1.00 82.88 114 LYS A N 1
ATOM 896 C CA . LYS A 1 114 ? 1.318 0.491 33.908 1.00 82.88 114 LYS A CA 1
ATOM 897 C C . LYS A 1 114 ? 1.839 1.729 33.172 1.00 82.88 114 LYS A C 1
ATOM 899 O O . LYS A 1 114 ? 3.038 1.992 33.186 1.00 82.88 114 LYS A O 1
ATOM 904 N N . GLY A 1 115 ? 0.961 2.493 32.523 1.00 82.06 115 GLY A N 1
ATOM 905 C CA . GLY A 1 115 ? 1.337 3.657 31.733 1.00 82.06 115 GLY A CA 1
ATOM 906 C C . GLY A 1 115 ? 1.869 3.321 30.335 1.00 82.06 115 GLY A C 1
ATOM 907 O O . GLY A 1 115 ? 2.296 4.235 29.625 1.00 82.06 115 GLY A O 1
ATOM 908 N N . GLU A 1 116 ? 1.831 2.059 29.911 1.00 86.44 116 GLU A N 1
ATOM 909 C CA . GLU A 1 116 ? 2.275 1.619 28.587 1.00 86.44 116 GLU A CA 1
ATOM 910 C C . GLU A 1 116 ? 1.154 1.827 27.570 1.00 86.44 116 GLU A C 1
ATOM 912 O O . GLU A 1 116 ? -0.018 1.573 27.854 1.00 86.44 116 GLU A O 1
ATOM 917 N N . ARG A 1 117 ? 1.504 2.297 26.373 1.00 90.81 117 ARG A N 1
ATOM 918 C CA . ARG A 1 117 ? 0.548 2.463 25.278 1.00 90.81 117 ARG A CA 1
ATOM 919 C C . ARG A 1 117 ? 0.490 1.186 24.452 1.00 90.81 117 ARG A C 1
ATOM 921 O O . ARG A 1 117 ? 1.534 0.667 24.083 1.00 90.81 117 ARG A O 1
ATOM 928 N N . ALA A 1 118 ? -0.719 0.731 24.149 1.00 93.81 118 ALA A N 1
ATOM 929 C CA . ALA A 1 118 ? -0.973 -0.449 23.338 1.00 93.81 118 ALA A CA 1
ATOM 930 C C . ALA A 1 118 ? -2.040 -0.158 22.276 1.00 93.81 118 ALA A C 1
ATOM 932 O O . ALA A 1 118 ? -3.128 0.351 22.582 1.00 93.81 118 ALA A O 1
ATOM 933 N N . PHE A 1 119 ? -1.734 -0.500 21.030 1.00 96.31 119 PHE A N 1
ATOM 934 C CA . PHE A 1 119 ? -2.626 -0.346 19.893 1.00 96.31 119 PHE A CA 1
ATOM 935 C C . PHE A 1 119 ? -3.695 -1.442 19.845 1.00 96.31 119 PHE A C 1
ATOM 937 O O . PHE A 1 119 ? -3.410 -2.635 19.779 1.00 96.31 119 PHE A O 1
ATOM 944 N N . GLN A 1 120 ? -4.961 -1.031 19.832 1.00 96.50 120 GLN A N 1
ATOM 945 C CA . GLN A 1 120 ? -6.121 -1.916 19.770 1.00 96.50 120 GLN A CA 1
ATOM 946 C C . GLN A 1 120 ? -6.449 -2.268 18.314 1.00 96.50 120 GLN A C 1
ATOM 948 O O . GLN A 1 120 ? -7.400 -1.739 17.729 1.00 96.50 120 GLN A O 1
ATOM 953 N N . ARG A 1 121 ? -5.652 -3.166 17.727 1.00 96.19 121 ARG A N 1
ATOM 954 C CA . ARG A 1 121 ? -5.702 -3.555 16.305 1.00 96.19 121 ARG A CA 1
ATOM 955 C C . ARG A 1 121 ? -7.111 -3.910 15.817 1.00 96.19 121 ARG A C 1
ATOM 957 O O . ARG A 1 121 ? -7.583 -3.381 14.808 1.00 96.19 121 ARG A O 1
ATOM 964 N N . GLU A 1 122 ? -7.814 -4.788 16.526 1.00 96.56 122 GLU A N 1
ATOM 965 C CA . GLU A 1 122 ? -9.134 -5.279 16.124 1.00 96.56 122 GLU A CA 1
ATOM 966 C C . GLU A 1 122 ? -10.197 -4.189 16.235 1.00 96.56 122 GLU A C 1
ATOM 968 O O . GLU A 1 122 ? -11.079 -4.107 15.376 1.00 96.56 122 GLU A O 1
ATOM 973 N N . ALA A 1 123 ? -10.128 -3.363 17.281 1.00 97.00 123 ALA A N 1
ATOM 974 C CA . ALA A 1 123 ? -11.052 -2.253 17.483 1.00 97.00 123 ALA A CA 1
ATOM 975 C C . ALA A 1 123 ? -10.862 -1.181 16.403 1.00 97.00 123 ALA A C 1
ATOM 977 O O . ALA A 1 123 ? -11.848 -0.753 15.803 1.00 97.00 123 ALA A O 1
ATOM 978 N N . PHE A 1 124 ? -9.608 -0.837 16.086 1.00 97.94 124 PHE A N 1
ATOM 979 C CA . PHE A 1 124 ? -9.252 0.077 15.003 1.00 97.94 124 PHE A CA 1
ATOM 980 C C . PHE A 1 124 ? -9.859 -0.389 13.679 1.00 97.94 124 PHE A C 1
ATOM 982 O O . PHE A 1 124 ? -10.671 0.319 13.084 1.00 97.94 124 PHE A O 1
ATOM 989 N N . ARG A 1 125 ? -9.593 -1.640 13.278 1.00 97.31 125 ARG A N 1
ATOM 990 C CA . ARG A 1 125 ? -10.161 -2.213 12.050 1.00 97.31 125 ARG A CA 1
ATOM 991 C C . ARG A 1 125 ? -11.690 -2.201 12.062 1.00 97.31 125 ARG A C 1
ATOM 993 O O . ARG A 1 125 ? -12.313 -1.859 11.063 1.00 97.31 125 ARG A O 1
ATOM 1000 N N . LYS A 1 126 ? -12.323 -2.602 13.169 1.00 96.69 126 LYS A N 1
ATOM 1001 C CA . LYS A 1 126 ? -13.792 -2.702 13.265 1.00 96.69 126 LYS A CA 1
ATOM 1002 C C . LYS A 1 126 ? -14.495 -1.346 13.298 1.00 96.69 126 LYS A C 1
ATOM 1004 O O . LYS A 1 126 ? -15.677 -1.303 12.966 1.00 96.69 126 LYS A O 1
ATOM 1009 N N . SER A 1 127 ? -13.798 -0.273 13.666 1.00 96.62 127 SER A N 1
ATOM 1010 C CA . SER A 1 127 ? -14.368 1.076 13.719 1.00 96.62 127 SER A CA 1
ATOM 1011 C C . SER A 1 127 ? -14.726 1.642 12.342 1.00 96.62 127 SER A C 1
ATOM 1013 O O . SER A 1 127 ? -15.614 2.485 12.224 1.00 96.62 127 SER A O 1
ATOM 1015 N N . VAL A 1 128 ? -14.089 1.134 11.284 1.00 95.62 128 VAL A N 1
ATOM 1016 C CA . VAL A 1 128 ? -14.355 1.556 9.911 1.00 95.62 128 VAL A CA 1
ATOM 1017 C C . VAL A 1 128 ? -15.611 0.867 9.370 1.00 95.62 128 VAL A C 1
ATOM 1019 O O . VAL A 1 128 ? -15.665 -0.355 9.219 1.00 95.62 128 VAL A O 1
ATOM 1022 N N . ALA A 1 129 ? -16.623 1.652 8.993 1.00 93.88 129 ALA A N 1
ATOM 1023 C CA . ALA A 1 129 ? -17.870 1.119 8.435 1.00 93.88 129 ALA A CA 1
ATOM 1024 C C . ALA A 1 129 ? -17.656 0.394 7.089 1.00 93.88 129 ALA A C 1
ATOM 1026 O O . ALA A 1 129 ? -18.220 -0.682 6.841 1.00 93.88 129 ALA A O 1
ATOM 1027 N N . SER A 1 130 ? -16.802 0.954 6.225 1.00 95.38 130 SER A N 1
ATOM 1028 C CA . SER A 1 130 ? -16.539 0.442 4.877 1.00 95.38 130 SER A CA 1
ATOM 1029 C C . SER A 1 130 ? -15.903 -0.953 4.896 1.00 95.38 130 SER A C 1
ATOM 1031 O O . SER A 1 130 ? -14.835 -1.162 5.469 1.00 95.38 130 SER A O 1
ATOM 1033 N N . LYS A 1 131 ? -16.547 -1.925 4.234 1.00 94.69 131 LYS A N 1
ATOM 1034 C CA . LYS A 1 131 ? -16.036 -3.304 4.119 1.00 94.69 131 LYS A CA 1
ATOM 1035 C C . LYS A 1 131 ? -14.731 -3.378 3.321 1.00 94.69 131 LYS A C 1
ATOM 1037 O O . LYS A 1 131 ? -13.841 -4.126 3.706 1.00 94.69 131 LYS A O 1
ATOM 1042 N N . SER A 1 132 ? -14.605 -2.598 2.244 1.00 94.62 132 SER A N 1
ATOM 1043 C CA . SER A 1 132 ? -13.395 -2.599 1.412 1.00 94.62 132 SER A CA 1
ATOM 1044 C C . SER A 1 132 ? -12.193 -2.029 2.161 1.00 94.62 132 SER A C 1
ATOM 1046 O O . SER A 1 132 ? -11.116 -2.607 2.105 1.00 94.62 132 SER A O 1
ATOM 1048 N N . ILE A 1 133 ? -12.387 -0.953 2.933 1.00 95.44 133 ILE A N 1
ATOM 1049 C CA . ILE A 1 133 ? -11.317 -0.388 3.766 1.00 95.44 133 ILE A CA 1
ATOM 1050 C C . ILE A 1 133 ? -10.938 -1.374 4.876 1.00 95.44 133 ILE A C 1
ATOM 1052 O O . ILE A 1 133 ? -9.758 -1.582 5.119 1.00 95.44 133 ILE A O 1
ATOM 1056 N N . ARG A 1 134 ? -11.907 -2.060 5.498 1.00 96.06 134 ARG A N 1
ATOM 1057 C CA . ARG A 1 134 ? -11.607 -3.118 6.478 1.00 96.06 134 ARG A CA 1
ATOM 1058 C C . ARG A 1 134 ? -10.762 -4.251 5.902 1.00 96.06 134 ARG A C 1
ATOM 1060 O O . ARG A 1 134 ? -9.868 -4.724 6.596 1.00 96.06 134 ARG A O 1
ATOM 1067 N N . ARG A 1 135 ? -11.036 -4.668 4.661 1.00 95.06 135 ARG A N 1
ATOM 1068 C CA . ARG A 1 135 ? -10.244 -5.691 3.965 1.00 95.06 135 ARG A CA 1
ATOM 1069 C C . ARG A 1 135 ? -8.833 -5.200 3.648 1.00 95.06 135 ARG A C 1
ATOM 1071 O O . ARG A 1 135 ? -7.884 -5.929 3.897 1.00 95.06 135 ARG A O 1
ATOM 1078 N N . PHE A 1 136 ? -8.696 -3.962 3.178 1.00 96.25 136 PHE A N 1
ATOM 1079 C CA . PHE A 1 136 ? -7.387 -3.332 2.996 1.00 96.25 136 PHE A CA 1
ATOM 1080 C C . PHE A 1 136 ? -6.596 -3.293 4.310 1.00 96.25 136 PHE A C 1
ATOM 1082 O O . PHE A 1 136 ? -5.468 -3.763 4.350 1.00 96.25 136 PHE A O 1
ATOM 1089 N N . LEU A 1 137 ? -7.200 -2.807 5.401 1.00 97.06 137 LEU A N 1
ATOM 1090 C CA . LEU A 1 137 ? -6.546 -2.736 6.712 1.00 97.06 137 LEU A CA 1
ATOM 1091 C C . LEU A 1 137 ? -6.143 -4.117 7.237 1.00 97.06 137 LEU A C 1
ATOM 1093 O O . LEU A 1 137 ? -5.105 -4.241 7.874 1.00 97.06 137 LEU A O 1
ATOM 1097 N N . GLU A 1 138 ? -6.937 -5.157 6.978 1.00 95.44 138 GLU A N 1
ATOM 1098 C CA . GLU A 1 138 ? -6.588 -6.530 7.355 1.00 95.44 138 GLU A CA 1
ATOM 1099 C C . GLU A 1 138 ? -5.256 -6.986 6.751 1.00 95.44 138 GLU A C 1
ATOM 1101 O O . GLU A 1 138 ? -4.485 -7.615 7.459 1.00 95.44 138 GLU A O 1
ATOM 1106 N N . VAL A 1 139 ? -4.965 -6.624 5.499 1.00 94.44 139 VAL A N 1
ATOM 1107 C CA . VAL A 1 139 ? -3.697 -6.963 4.833 1.00 94.44 139 VAL A CA 1
ATOM 1108 C C . VAL A 1 139 ? -2.607 -5.943 5.168 1.00 94.44 139 VAL A C 1
ATOM 1110 O O . VAL A 1 139 ? -1.514 -6.302 5.593 1.00 94.44 139 VAL A O 1
ATOM 1113 N N . PHE A 1 140 ? -2.903 -4.648 5.036 1.00 96.44 140 PHE A N 1
ATOM 1114 C CA . PHE A 1 140 ? -1.936 -3.564 5.216 1.00 96.44 140 PHE A CA 1
ATOM 1115 C C . PHE A 1 140 ? -1.302 -3.559 6.609 1.00 96.44 140 PHE A C 1
ATOM 1117 O O . PHE A 1 140 ? -0.105 -3.308 6.754 1.00 96.44 140 PHE A O 1
ATOM 1124 N N . MET A 1 141 ? -2.086 -3.865 7.643 1.00 97.00 141 MET A N 1
ATOM 1125 C CA . MET A 1 141 ? -1.578 -3.884 9.008 1.00 97.00 141 MET A CA 1
ATOM 1126 C C . MET A 1 141 ? -0.680 -5.097 9.316 1.00 97.00 141 MET A C 1
ATOM 1128 O O . MET A 1 141 ? -0.115 -5.144 10.406 1.00 97.00 141 MET A O 1
ATOM 1132 N N . GLU A 1 142 ? -0.576 -6.096 8.432 1.00 95.88 142 GLU A N 1
ATOM 1133 C CA . GLU A 1 142 ? 0.430 -7.175 8.526 1.00 95.88 142 GLU A CA 1
ATOM 1134 C C . GLU A 1 142 ? 1.804 -6.731 7.990 1.00 95.88 142 GLU A C 1
ATOM 1136 O O . GLU A 1 142 ? 2.808 -7.418 8.170 1.00 95.88 142 GLU A O 1
ATOM 1141 N N . SER A 1 143 ? 1.881 -5.565 7.337 1.00 95.69 143 SER A N 1
ATOM 1142 C CA . SER A 1 143 ? 3.142 -5.054 6.805 1.00 95.69 143 SER A CA 1
ATOM 1143 C C . SER A 1 143 ? 4.108 -4.614 7.910 1.00 95.69 143 SER A C 1
ATOM 1145 O O . SER A 1 143 ? 3.721 -4.016 8.919 1.00 95.69 143 SER A O 1
ATOM 1147 N N . GLN A 1 144 ? 5.405 -4.814 7.659 1.00 95.25 144 GLN A N 1
ATOM 1148 C CA . GLN A 1 144 ? 6.475 -4.317 8.532 1.00 95.25 144 GLN A CA 1
ATOM 1149 C C . GLN A 1 144 ? 6.454 -2.787 8.663 1.00 95.25 144 GLN A C 1
ATOM 1151 O O . GLN A 1 144 ? 6.739 -2.251 9.731 1.00 95.25 144 GLN A O 1
ATOM 1156 N N . MET A 1 145 ? 6.053 -2.075 7.604 1.00 95.12 145 MET A N 1
ATOM 1157 C CA . MET A 1 145 ? 5.919 -0.616 7.634 1.00 95.12 145 MET A CA 1
ATOM 1158 C C . MET A 1 145 ? 4.855 -0.158 8.639 1.00 95.12 145 MET A C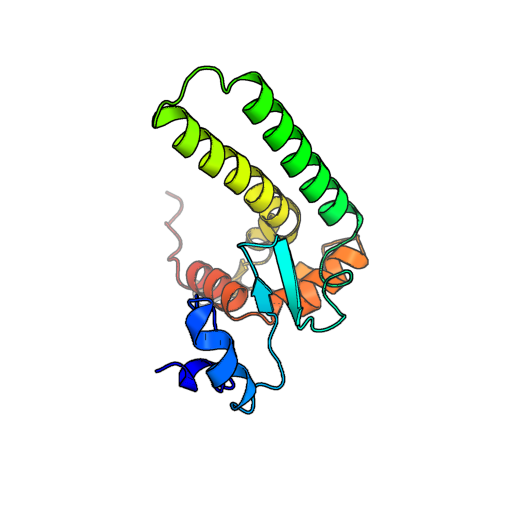 1
ATOM 1160 O O . MET A 1 145 ? 5.102 0.763 9.416 1.00 95.12 145 MET A O 1
ATOM 1164 N N . PHE A 1 146 ? 3.687 -0.809 8.662 1.00 97.06 146 PHE A N 1
ATOM 1165 C CA . PHE A 1 146 ? 2.645 -0.480 9.633 1.00 97.06 146 PHE A CA 1
ATOM 1166 C C . PHE A 1 146 ? 3.056 -0.862 11.060 1.00 97.06 146 PHE A C 1
ATOM 1168 O O . PHE A 1 146 ? 2.847 -0.078 11.986 1.00 97.06 146 PHE A O 1
ATOM 1175 N N . ALA A 1 147 ? 3.678 -2.032 11.236 1.00 96.12 147 ALA A N 1
ATOM 1176 C CA . ALA A 1 147 ? 4.179 -2.475 12.535 1.00 96.12 147 ALA A CA 1
ATOM 1177 C C . ALA A 1 147 ? 5.182 -1.470 13.128 1.00 96.12 147 ALA A C 1
ATOM 1179 O O . ALA A 1 147 ? 4.988 -1.009 14.253 1.00 96.12 147 ALA A O 1
ATOM 1180 N N . GLY A 1 148 ? 6.186 -1.051 12.348 1.00 96.25 148 GLY A N 1
ATOM 1181 C CA . GLY A 1 148 ? 7.151 -0.031 12.767 1.00 96.25 148 GLY A CA 1
ATOM 1182 C C . GLY A 1 148 ? 6.490 1.318 13.066 1.00 96.25 148 GLY A C 1
ATOM 1183 O O . GLY A 1 148 ? 6.768 1.936 14.094 1.00 96.25 148 GLY A O 1
ATOM 1184 N N . PHE A 1 149 ? 5.535 1.743 12.230 1.00 96.12 149 PHE A N 1
ATOM 1185 C CA . PHE A 1 149 ? 4.778 2.975 12.461 1.00 96.12 149 PHE A CA 1
ATOM 1186 C C . PHE A 1 149 ? 4.048 2.978 13.812 1.00 96.12 149 PHE A C 1
ATOM 1188 O O . PHE A 1 149 ? 4.093 3.985 14.523 1.00 96.12 149 PHE A O 1
ATOM 1195 N N . ILE A 1 150 ? 3.373 1.882 14.170 1.00 96.38 150 ILE A N 1
ATOM 1196 C CA . ILE A 1 150 ? 2.653 1.766 15.444 1.00 96.38 150 ILE A CA 1
ATOM 1197 C C . ILE A 1 150 ? 3.623 1.658 16.619 1.00 96.38 150 ILE A C 1
ATOM 1199 O O . ILE A 1 150 ? 3.453 2.389 17.598 1.00 96.38 150 ILE A O 1
ATOM 1203 N N . GLN A 1 151 ? 4.669 0.840 16.498 1.00 94.62 151 GLN A N 1
ATOM 1204 C CA . GLN A 1 151 ? 5.684 0.666 17.538 1.00 94.62 151 GLN A CA 1
ATOM 1205 C C . GLN A 1 151 ? 6.318 2.009 17.932 1.00 94.62 151 GLN A C 1
ATOM 1207 O O . GLN A 1 151 ? 6.408 2.344 19.116 1.00 94.62 151 GLN A O 1
ATOM 1212 N N . ASP A 1 152 ? 6.655 2.848 16.949 1.00 94.06 152 ASP A N 1
ATOM 1213 C CA . ASP A 1 152 ? 7.158 4.203 17.186 1.00 94.06 152 ASP A CA 1
ATOM 1214 C C . ASP A 1 152 ? 6.183 5.069 17.997 1.00 94.06 152 ASP A C 1
ATOM 1216 O O . ASP A 1 152 ? 6.594 5.972 18.728 1.00 94.06 152 ASP A O 1
ATOM 1220 N N . ARG A 1 153 ? 4.870 4.864 17.848 1.00 92.25 153 ARG A N 1
ATOM 1221 C CA . ARG A 1 153 ? 3.831 5.634 18.555 1.00 92.25 153 ARG A CA 1
ATOM 1222 C C . ARG A 1 153 ? 3.570 5.109 19.960 1.00 92.25 153 ARG A C 1
ATOM 1224 O O . ARG A 1 153 ? 3.260 5.918 20.839 1.00 92.25 153 ARG A O 1
ATOM 1231 N N . GLU A 1 154 ? 3.725 3.810 20.174 1.00 92.19 154 GLU A N 1
ATOM 1232 C CA . GLU A 1 154 ? 3.651 3.175 21.491 1.00 92.19 154 GLU A CA 1
ATOM 1233 C C . GLU A 1 154 ? 4.843 3.581 22.371 1.00 92.19 154 GLU A C 1
ATOM 1235 O O . GLU A 1 154 ? 4.657 3.919 23.540 1.00 92.19 154 GLU A O 1
ATOM 1240 N N . LEU A 1 155 ? 6.046 3.674 21.789 1.00 89.06 155 LEU A N 1
ATOM 1241 C CA . LEU A 1 155 ? 7.274 4.080 22.487 1.00 89.06 155 LEU A CA 1
ATOM 1242 C C . LEU A 1 155 ? 7.355 5.584 22.801 1.00 89.06 155 LEU A C 1
ATOM 1244 O O . LEU A 1 155 ? 8.144 6.007 23.654 1.00 89.06 155 LEU A O 1
ATOM 1248 N N . ARG A 1 156 ? 6.550 6.429 22.140 1.00 83.94 156 ARG A N 1
ATOM 1249 C CA . ARG A 1 156 ? 6.501 7.869 22.442 1.00 83.94 156 ARG A CA 1
ATOM 1250 C C . ARG A 1 156 ? 5.973 8.086 23.859 1.00 83.94 156 ARG A C 1
ATOM 1252 O O . ARG A 1 156 ? 4.777 7.940 24.115 1.00 83.94 156 ARG A O 1
ATOM 1259 N N . LYS A 1 157 ? 6.858 8.533 24.759 1.00 65.38 157 LYS A N 1
ATOM 1260 C CA . LYS A 1 157 ? 6.498 8.975 26.115 1.00 65.38 157 LYS A CA 1
ATOM 1261 C C . LYS A 1 157 ? 5.346 9.984 26.043 1.00 65.38 157 LYS A C 1
ATOM 1263 O O . LYS A 1 157 ? 5.408 10.937 25.262 1.00 65.38 157 LYS A O 1
ATOM 1268 N N . CYS A 1 158 ? 4.306 9.799 26.864 1.00 55.62 158 CYS A N 1
ATOM 1269 C CA . CYS A 1 158 ? 3.306 10.840 27.097 1.00 55.62 158 CYS A CA 1
ATOM 1270 C C . CYS A 1 158 ? 4.053 12.125 27.478 1.00 55.62 158 CYS A C 1
ATOM 1272 O O . CYS A 1 158 ? 4.649 12.184 28.552 1.00 55.62 158 CYS A O 1
ATOM 1274 N N . ARG A 1 159 ? 4.028 13.164 26.629 1.00 51.44 159 ARG A N 1
ATOM 1275 C CA . ARG A 1 159 ? 4.251 14.520 27.140 1.00 51.44 159 ARG A CA 1
ATOM 1276 C C . ARG A 1 159 ? 3.154 14.711 28.177 1.00 51.44 159 ARG A C 1
ATOM 1278 O O . ARG A 1 159 ? 1.977 14.638 27.821 1.00 51.44 159 ARG A O 1
ATOM 1285 N N . ALA A 1 160 ? 3.542 14.821 29.446 1.00 43.34 160 ALA A N 1
ATOM 1286 C CA . ALA A 1 160 ? 2.627 15.199 30.506 1.00 43.34 160 ALA A CA 1
ATOM 1287 C C . ALA A 1 160 ? 1.857 16.423 30.001 1.00 43.34 160 ALA A C 1
ATOM 1289 O O . ALA A 1 160 ? 2.471 17.396 29.558 1.00 43.34 160 ALA A O 1
ATOM 1290 N N . LYS A 1 161 ? 0.527 16.324 29.957 1.00 45.25 161 LYS A N 1
ATOM 1291 C CA . LYS A 1 161 ? -0.307 17.508 29.795 1.00 45.25 161 LYS A CA 1
ATOM 1292 C C . LYS A 1 161 ? -0.024 18.362 31.033 1.00 45.25 161 LYS A C 1
ATOM 1294 O O . LYS A 1 161 ? -0.381 17.944 32.131 1.00 45.25 161 LYS A O 1
ATOM 1299 N N . GLY A 1 162 ? 0.740 19.435 30.846 1.00 37.09 162 GLY A N 1
ATOM 1300 C CA . GLY A 1 162 ? 0.783 20.561 31.776 1.00 37.09 162 GLY A CA 1
ATOM 130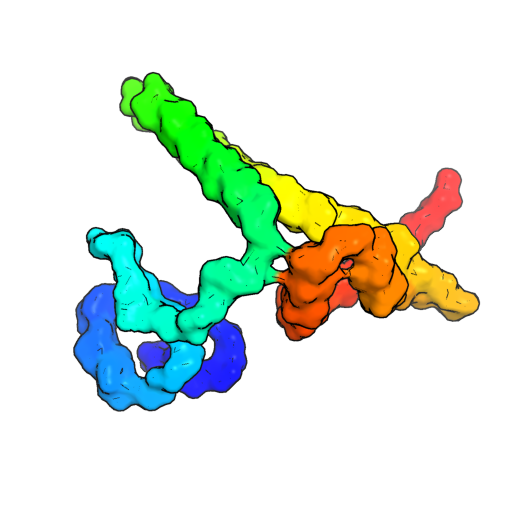1 C C . GLY A 1 162 ? -0.457 21.416 31.595 1.00 37.09 162 GLY A C 1
ATOM 1302 O O . GLY A 1 162 ? -1.012 21.388 30.469 1.00 37.09 162 GLY A O 1
#

Foldseek 3Di:
DLLCLVDPDDDDDDDDPVCVVVNVVHPRDDDWAADPVVRDTPDDPVCVCQLALVVLVVQLVVQLVVLVVVCVVPVPDPDPVVVVVSVVSNVVSVVVSCCVLPVCQVVQF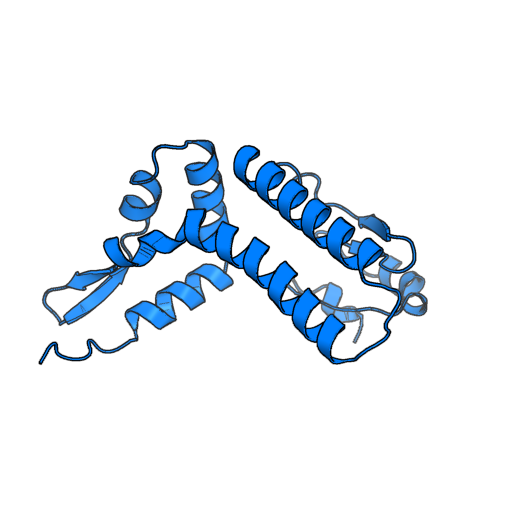DQDPVRFTDGPLVCSLVVDPDPSSSVNSVVVCVDPVNVVVVVVVRPDHPPPPD

Organism: Spheniscus mendiculus (NCBI:txid156760)

Sequence (162 aa):
MIDIVCCPTPFLVGLLSSSLPKLKELPVEEALMVNLGSDRFIRQMDDEDTLLPRKLQAALEQALERKNELINQDSDSDSDDECNTLNGLVSEVFIRFFVETVGHYSLFLNQNEKGERAFQREAFRKSVASKSIRRFLEVFMESQMFAGFIQDRELRKCRAKG

Radius of gyration: 20.49 Å; chains: 1; bounding box: 43×46×56 Å

InterPro domains:
  IPR001194 cDENN domain [PF02141] (1-38)
  IPR005112 dDENN domain [PF03455] (119-157)
  IPR005112 dDENN domain [SM00801] (86-153)
  IPR037516 Tripartite DENN domain [PS50211] (1-160)
  IPR043153 DENN domain, C-terminal lobe [G3DSA:3.40.50.11500] (1-106)
  IPR051942 DENN domain-containing protein 2 [PTHR15288] (1-161)

pLDDT: mean 87.26, std 12.5, range [37.09, 97.94]